Protein AF-A0AAV7K9L4-F1 (afdb_monomer_lite)

Foldseek 3Di:
DPPDDDDPDDDDDFPDDALVRLLVVLVVVCVVVVPDQAQEDEAAPDPSNVVSNCVSHVNHHYDYDLVNVVVVLQVLCVVLPNNVVCVPPVVLVVLSVLVSVLVVDDPVCSVVSVVVSVVVHDPSSD

Structure (mmCIF, N/CA/C/O backbone):
data_AF-A0AAV7K9L4-F1
#
_entry.id   AF-A0AAV7K9L4-F1
#
loop_
_atom_site.group_PDB
_atom_site.id
_atom_site.type_symbol
_atom_site.label_atom_id
_atom_site.label_alt_id
_atom_site.label_comp_id
_atom_site.label_asym_id
_atom_site.label_entity_id
_atom_site.label_seq_id
_atom_site.pdbx_PDB_ins_code
_atom_site.Cartn_x
_atom_site.Cartn_y
_atom_site.Cartn_z
_atom_site.occupancy
_atom_site.B_iso_or_equiv
_atom_site.auth_seq_id
_atom_site.auth_comp_id
_atom_site.auth_asym_id
_atom_site.auth_atom_id
_atom_site.pdbx_PDB_model_num
ATOM 1 N N . MET A 1 1 ? 0.538 26.540 9.229 1.00 38.78 1 MET A N 1
ATOM 2 C CA . MET A 1 1 ? 0.690 25.960 10.581 1.00 38.78 1 MET A CA 1
ATOM 3 C C . MET A 1 1 ? 0.765 24.441 10.435 1.00 38.78 1 MET A C 1
ATOM 5 O O . MET A 1 1 ? -0.223 23.853 10.024 1.00 38.78 1 MET A O 1
ATOM 9 N N . LYS A 1 2 ? 1.926 23.804 10.645 1.00 44.53 2 LYS A N 1
ATOM 10 C CA . LYS A 1 2 ? 2.033 22.334 10.732 1.00 44.53 2 LYS A CA 1
ATOM 11 C C . LYS A 1 2 ? 2.197 21.969 12.204 1.00 44.53 2 LYS A C 1
ATOM 13 O O . LYS A 1 2 ? 3.312 21.858 12.693 1.00 44.53 2 LYS A O 1
ATOM 18 N N . THR A 1 3 ? 1.088 21.859 12.918 1.00 53.47 3 THR A N 1
ATOM 19 C CA . THR A 1 3 ? 1.057 21.319 14.280 1.00 53.47 3 THR A CA 1
ATOM 20 C C . THR A 1 3 ? 0.756 19.831 14.184 1.00 53.47 3 THR A C 1
ATOM 22 O O . THR A 1 3 ? -0.398 19.427 14.087 1.00 53.47 3 THR A O 1
ATOM 25 N N . GLY A 1 4 ? 1.809 19.023 14.140 1.00 70.62 4 GLY A N 1
ATOM 26 C CA . GLY A 1 4 ? 1.720 17.571 14.198 1.00 70.62 4 GLY A CA 1
ATOM 27 C C . GLY A 1 4 ? 3.068 17.015 14.623 1.00 70.62 4 GLY A C 1
ATOM 28 O O . GLY A 1 4 ? 4.049 17.166 13.899 1.00 70.62 4 GLY A O 1
ATOM 29 N N . HIS A 1 5 ? 3.126 16.413 15.808 1.00 80.12 5 HIS A N 1
ATOM 30 C CA . HIS A 1 5 ? 4.300 15.675 16.258 1.00 80.12 5 HIS A CA 1
ATOM 31 C C . HIS A 1 5 ? 4.149 14.225 15.800 1.00 80.12 5 HIS A C 1
ATOM 33 O O . HIS A 1 5 ? 3.158 13.575 16.126 1.00 80.12 5 HIS A O 1
ATOM 39 N N . LEU A 1 6 ? 5.117 13.723 15.033 1.00 83.69 6 LEU A N 1
ATOM 40 C CA . LEU A 1 6 ? 5.210 12.300 14.725 1.00 83.69 6 LEU A CA 1
ATOM 41 C C . LEU A 1 6 ? 6.038 11.639 15.826 1.00 83.69 6 LEU A C 1
ATOM 43 O O . LEU A 1 6 ? 7.250 11.831 15.889 1.00 83.69 6 LEU A O 1
ATOM 47 N N . LEU A 1 7 ? 5.374 10.887 16.699 1.00 88.12 7 LEU A N 1
ATOM 48 C CA . LEU A 1 7 ? 6.012 10.179 17.804 1.00 88.12 7 LEU A CA 1
ATOM 49 C C . LEU A 1 7 ? 5.879 8.673 17.566 1.00 88.12 7 LEU A C 1
ATOM 51 O O . LEU A 1 7 ? 4.755 8.185 17.450 1.00 88.12 7 LEU A O 1
ATOM 55 N N . PRO A 1 8 ? 6.985 7.915 17.499 1.00 90.31 8 PRO A N 1
ATOM 56 C CA . PRO A 1 8 ? 6.918 6.461 17.552 1.00 90.31 8 PRO A CA 1
ATOM 57 C C . PRO A 1 8 ? 6.327 6.040 18.902 1.00 90.31 8 PRO A C 1
ATOM 59 O O . PRO A 1 8 ? 6.948 6.249 19.941 1.00 90.31 8 PRO A O 1
ATOM 62 N N . SER A 1 9 ? 5.106 5.503 18.898 1.00 88.19 9 SER A N 1
ATOM 63 C CA . SER A 1 9 ? 4.383 5.173 20.138 1.00 88.19 9 SER A CA 1
ATOM 64 C C . SER A 1 9 ? 4.420 3.690 20.496 1.00 88.19 9 SER A C 1
ATOM 66 O O . SER A 1 9 ? 4.279 3.345 21.664 1.00 88.19 9 SER A O 1
ATOM 68 N N . LEU A 1 10 ? 4.592 2.807 19.511 1.00 91.38 10 LEU A N 1
ATOM 69 C CA . LEU A 1 10 ? 4.537 1.363 19.708 1.00 91.38 10 LEU A CA 1
ATOM 70 C C . LEU A 1 10 ? 5.446 0.651 18.707 1.00 91.38 10 LEU A C 1
ATOM 72 O O . LEU A 1 10 ? 5.482 1.005 17.529 1.00 91.38 10 LEU A O 1
ATOM 76 N N . PHE A 1 11 ? 6.115 -0.399 19.175 1.00 93.00 11 PHE A N 1
ATOM 77 C CA . PHE A 1 11 ? 6.816 -1.363 18.338 1.00 93.00 11 PHE A CA 1
ATOM 78 C C . PHE A 1 11 ? 6.208 -2.742 18.568 1.00 93.00 11 PHE A C 1
ATOM 80 O O . PHE A 1 11 ? 6.031 -3.158 19.712 1.00 93.00 11 PHE A O 1
ATOM 87 N N . VAL A 1 12 ? 5.896 -3.452 17.484 1.00 93.81 12 VAL A N 1
ATOM 88 C CA . VAL A 1 12 ? 5.374 -4.820 17.543 1.00 93.81 12 VAL A CA 1
ATOM 89 C C . VAL A 1 12 ? 6.230 -5.714 16.663 1.00 93.81 12 VAL A C 1
ATOM 91 O O . VAL A 1 12 ? 6.483 -5.395 15.503 1.00 93.81 12 VAL A O 1
ATOM 94 N N . LEU A 1 13 ? 6.662 -6.845 17.217 1.00 95.38 13 LEU A N 1
ATOM 95 C CA . LEU A 1 13 ? 7.369 -7.887 16.482 1.00 95.38 13 LEU A CA 1
ATOM 96 C C . LEU A 1 13 ? 6.389 -9.013 16.152 1.00 95.38 13 LEU A C 1
ATOM 98 O O . LEU A 1 13 ? 5.804 -9.620 17.048 1.00 95.38 13 LEU A O 1
ATOM 102 N N . LEU A 1 14 ? 6.214 -9.288 14.861 1.00 94.31 14 LEU A N 1
ATOM 103 C CA . LEU A 1 14 ? 5.344 -10.352 14.365 1.00 94.31 14 LEU A CA 1
ATOM 104 C C . LEU A 1 14 ? 6.177 -11.499 13.796 1.00 94.31 14 LEU A C 1
ATOM 106 O O . LEU A 1 14 ? 7.121 -11.277 13.043 1.00 94.31 14 LEU A O 1
ATOM 110 N N . LEU A 1 15 ? 5.790 -12.734 14.123 1.00 90.31 15 LEU A N 1
ATOM 111 C CA . LEU A 1 15 ? 6.456 -13.950 13.635 1.00 90.31 15 LEU A CA 1
ATOM 112 C C . LEU A 1 15 ? 6.150 -14.254 12.162 1.00 90.31 15 LEU A C 1
ATOM 114 O O . LEU A 1 15 ? 6.894 -14.976 11.507 1.00 90.31 15 LEU A O 1
ATOM 118 N N . ASN A 1 16 ? 5.032 -13.747 11.644 1.00 92.00 16 ASN A N 1
ATOM 119 C CA . ASN A 1 16 ? 4.630 -13.899 10.253 1.00 92.00 16 ASN A CA 1
ATOM 120 C C . ASN A 1 16 ? 3.678 -12.767 9.846 1.00 92.00 16 ASN A C 1
ATOM 122 O O . ASN A 1 16 ? 3.162 -12.037 10.690 1.00 92.00 16 ASN A O 1
ATOM 126 N N . LYS A 1 17 ? 3.435 -12.650 8.539 1.00 90.81 17 LYS A N 1
ATOM 127 C CA . LYS A 1 17 ? 2.558 -11.638 7.934 1.00 90.81 17 LYS A CA 1
ATOM 128 C C . LYS A 1 17 ? 1.165 -12.183 7.599 1.00 90.81 17 LYS A C 1
ATOM 130 O O . LYS A 1 17 ? 0.616 -11.896 6.539 1.00 90.81 17 LYS A O 1
ATOM 135 N N . THR A 1 18 ? 0.615 -13.044 8.454 1.00 95.12 18 THR A N 1
ATOM 136 C CA . THR A 1 18 ? -0.742 -13.573 8.248 1.00 95.12 18 THR A CA 1
ATOM 137 C C . THR A 1 18 ? -1.783 -12.610 8.803 1.00 95.12 18 THR A C 1
ATOM 139 O O . THR A 1 18 ? -1.538 -11.927 9.795 1.00 95.12 18 THR A O 1
ATOM 142 N N . GLU A 1 19 ? -2.974 -12.593 8.210 1.00 95.81 19 GLU A N 1
ATOM 143 C CA . GLU A 1 19 ? -4.109 -11.812 8.718 1.00 95.81 19 GLU A CA 1
ATOM 144 C C . GLU A 1 19 ? -4.417 -12.125 10.190 1.00 95.81 19 GLU A C 1
ATOM 146 O O . GLU A 1 19 ? -4.603 -11.213 10.988 1.00 95.81 19 GLU A O 1
ATOM 151 N N . ALA A 1 20 ? -4.351 -13.401 10.587 1.00 96.62 20 ALA A N 1
ATOM 152 C CA . ALA A 1 20 ? -4.533 -13.813 11.977 1.00 96.62 20 ALA A CA 1
ATOM 153 C C . ALA A 1 20 ? -3.461 -13.240 12.925 1.00 96.62 20 ALA A C 1
ATOM 155 O O . ALA A 1 20 ? -3.758 -12.948 14.082 1.00 96.62 20 ALA A O 1
ATOM 156 N N . ALA A 1 21 ? -2.212 -13.085 12.468 1.00 96.81 21 ALA A N 1
ATOM 157 C CA . ALA A 1 21 ? -1.169 -12.438 13.263 1.00 96.81 21 ALA A CA 1
ATOM 158 C C . ALA A 1 21 ? -1.419 -10.931 13.416 1.00 96.81 21 ALA A C 1
ATOM 160 O O . ALA A 1 21 ? -1.276 -10.413 14.524 1.00 96.81 21 ALA A O 1
ATOM 161 N N . TYR A 1 22 ? -1.843 -10.252 12.345 1.00 97.31 22 TYR A N 1
ATOM 162 C CA . TYR A 1 22 ? -2.220 -8.839 12.408 1.00 97.31 22 TYR A CA 1
ATOM 163 C C . TYR A 1 22 ? -3.439 -8.601 13.299 1.00 97.31 22 TYR A C 1
ATOM 165 O O . TYR A 1 22 ? -3.408 -7.693 14.123 1.00 97.31 22 TYR A O 1
ATOM 173 N N . LEU A 1 23 ? -4.467 -9.447 13.204 1.00 97.62 23 LEU A N 1
ATOM 174 C CA . LEU A 1 23 ? -5.664 -9.349 14.039 1.00 97.62 23 LEU A CA 1
ATOM 175 C C . LEU A 1 23 ? -5.309 -9.410 15.525 1.00 97.62 23 LEU A C 1
ATOM 177 O O . LEU A 1 23 ? -5.641 -8.488 16.266 1.00 97.62 23 LEU A O 1
ATOM 181 N N . ARG A 1 24 ? -4.535 -10.424 15.936 1.00 96.94 24 ARG A N 1
ATOM 182 C CA . ARG A 1 24 ? -4.075 -10.537 17.328 1.00 96.94 24 ARG A CA 1
ATOM 183 C C . ARG A 1 24 ? -3.311 -9.297 17.780 1.00 96.94 24 ARG A C 1
ATOM 185 O O . ARG A 1 24 ? -3.515 -8.829 18.894 1.00 96.94 24 ARG A O 1
ATOM 192 N N . MET A 1 25 ? -2.436 -8.752 16.935 1.00 96.81 25 MET A N 1
ATOM 193 C CA . MET A 1 25 ? -1.726 -7.510 17.248 1.00 96.81 25 MET A CA 1
ATOM 194 C C . MET A 1 25 ? -2.691 -6.344 17.468 1.00 96.81 25 MET A C 1
ATOM 196 O O . MET A 1 25 ? -2.573 -5.647 18.473 1.00 96.81 25 MET A O 1
ATOM 200 N N . TRP A 1 26 ? -3.631 -6.123 16.550 1.00 96.31 26 TRP A N 1
ATOM 201 C CA . TRP A 1 26 ? -4.585 -5.021 16.649 1.00 96.31 26 TRP A CA 1
ATOM 202 C C . TRP A 1 26 ? -5.474 -5.133 17.887 1.00 96.31 26 TRP A C 1
ATOM 204 O O . TRP A 1 26 ? -5.695 -4.131 18.567 1.00 96.31 26 TRP A O 1
ATOM 214 N N . GLU A 1 27 ? -5.905 -6.342 18.242 1.00 96.50 27 GLU A N 1
ATOM 215 C CA . GLU A 1 27 ? -6.636 -6.607 19.484 1.00 96.50 27 GLU A CA 1
ATOM 216 C C . GLU A 1 27 ? -5.810 -6.231 20.721 1.00 96.50 27 GLU A C 1
ATOM 218 O O . GLU A 1 27 ? -6.313 -5.532 21.600 1.00 96.50 27 GLU A O 1
ATOM 223 N N . GLN A 1 28 ? -4.525 -6.607 20.776 1.00 96.50 28 GLN A N 1
ATOM 224 C CA . GLN A 1 28 ? -3.645 -6.206 21.883 1.00 96.50 28 GLN A CA 1
ATOM 225 C C . GLN A 1 28 ? -3.466 -4.684 21.955 1.00 96.50 28 GLN A C 1
ATOM 227 O O . GLN A 1 28 ? -3.514 -4.104 23.038 1.00 96.50 28 GLN A O 1
ATOM 232 N N . ILE A 1 29 ? -3.321 -4.010 20.813 1.00 95.62 29 ILE A N 1
ATOM 233 C CA . ILE A 1 29 ? -3.214 -2.545 20.759 1.00 95.62 29 ILE A CA 1
ATOM 234 C C . ILE A 1 29 ? -4.492 -1.886 21.278 1.00 95.62 29 ILE A C 1
ATOM 236 O O . ILE A 1 29 ? -4.426 -0.927 22.047 1.00 95.62 29 ILE A O 1
ATOM 240 N N . ARG A 1 30 ? -5.659 -2.416 20.908 1.00 95.31 30 ARG A N 1
ATOM 241 C CA . ARG A 1 30 ? -6.947 -1.926 21.403 1.00 95.31 30 ARG A CA 1
ATOM 242 C C . ARG A 1 30 ? -7.075 -2.085 22.918 1.00 95.31 30 ARG A C 1
ATOM 244 O O . ARG A 1 30 ? -7.621 -1.194 23.558 1.00 95.31 30 ARG A O 1
ATOM 251 N N . LEU A 1 31 ? -6.547 -3.165 23.497 1.00 95.75 31 LEU A N 1
ATOM 252 C CA . LEU A 1 31 ? -6.506 -3.349 24.953 1.00 95.75 31 LEU A CA 1
ATOM 253 C C . LEU A 1 31 ? -5.575 -2.344 25.645 1.00 95.75 31 LEU A C 1
ATOM 255 O O . LEU A 1 31 ? -5.916 -1.835 26.710 1.00 95.75 31 LEU A O 1
ATOM 259 N N . LEU A 1 32 ? -4.429 -2.025 25.038 1.00 94.94 32 LEU A N 1
ATOM 260 C CA . LEU A 1 32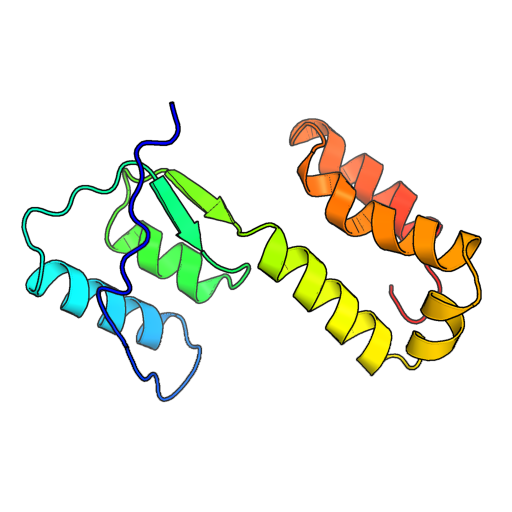 ? -3.491 -1.022 25.559 1.00 94.94 32 LEU A CA 1
ATOM 261 C C . LEU A 1 32 ? -4.029 0.410 25.442 1.00 94.94 32 LEU A C 1
ATOM 263 O O . LEU A 1 32 ? -3.630 1.290 26.204 1.00 94.94 32 LEU A O 1
ATOM 267 N N . CYS A 1 33 ? -4.916 0.665 24.482 1.00 91.44 33 CYS A N 1
ATOM 268 C CA . CYS A 1 33 ? -5.488 1.981 24.213 1.00 91.44 33 CYS A CA 1
ATOM 269 C C . CYS A 1 33 ? -7.019 1.892 24.064 1.00 91.44 33 CYS A C 1
ATOM 271 O O . CYS A 1 33 ? -7.546 2.142 22.978 1.00 91.44 33 CYS A O 1
ATOM 273 N N . PRO A 1 34 ? -7.763 1.579 25.142 1.00 91.56 34 PRO A N 1
ATOM 274 C CA . PRO A 1 34 ? -9.191 1.248 25.066 1.00 91.56 34 PRO A CA 1
ATOM 275 C C . PRO A 1 34 ? -10.079 2.415 24.617 1.00 91.56 34 PRO A C 1
ATOM 277 O O . PRO A 1 34 ? -11.188 2.202 24.134 1.00 91.56 34 PRO A O 1
ATOM 280 N N . LEU A 1 35 ? -9.589 3.649 24.755 1.00 93.31 35 LEU A N 1
ATOM 281 C CA . LEU A 1 35 ? -10.285 4.869 24.342 1.00 93.31 35 LEU A CA 1
ATOM 282 C C . LEU A 1 35 ? -9.917 5.321 22.918 1.00 93.31 35 LEU A C 1
ATOM 284 O O . LEU A 1 35 ? -10.434 6.332 22.446 1.00 93.31 35 LEU A O 1
ATOM 288 N N . ALA A 1 36 ? -9.016 4.614 22.228 1.00 90.12 36 ALA A N 1
ATOM 289 C CA . ALA A 1 36 ? -8.581 4.999 20.893 1.00 90.12 36 ALA A CA 1
ATOM 290 C C . ALA A 1 36 ? -9.707 4.817 19.865 1.00 90.12 36 ALA A C 1
ATOM 292 O O . ALA A 1 36 ? -10.161 3.703 19.594 1.00 90.12 36 ALA A O 1
ATOM 293 N N . GLN A 1 37 ? -10.101 5.928 19.244 1.00 91.62 37 GLN A N 1
ATOM 294 C CA . GLN A 1 37 ? -11.052 5.979 18.134 1.00 91.62 37 GLN A CA 1
ATOM 295 C C . GLN A 1 37 ? -10.408 6.714 16.951 1.00 91.62 37 GLN A C 1
ATOM 297 O O . GLN A 1 37 ? -10.699 7.889 16.712 1.00 91.62 37 GLN A O 1
ATOM 302 N N . PRO A 1 38 ? -9.461 6.073 16.241 1.00 92.44 38 PRO A N 1
ATOM 303 C CA . PRO A 1 38 ? -8.782 6.720 15.131 1.00 92.44 38 PRO A CA 1
ATOM 304 C C . PRO A 1 38 ? -9.786 7.062 14.027 1.00 92.44 38 PRO A C 1
ATOM 306 O O . PRO A 1 38 ? -10.570 6.223 13.594 1.00 92.44 38 PRO A O 1
ATOM 309 N N . GLN A 1 39 ? -9.752 8.299 13.537 1.00 95.25 39 GLN A N 1
ATOM 310 C CA . GLN A 1 39 ? -10.586 8.715 12.403 1.00 95.25 39 GLN A CA 1
ATOM 311 C C . GLN A 1 39 ? -10.021 8.210 11.074 1.00 95.25 39 GLN A C 1
ATOM 313 O O . GLN A 1 39 ? -10.764 7.890 10.147 1.00 95.25 39 GLN A O 1
ATOM 318 N N . GLN A 1 40 ? -8.691 8.143 10.982 1.00 95.12 40 GLN A N 1
ATOM 319 C CA . GLN A 1 40 ? -7.967 7.672 9.811 1.00 95.12 40 GLN A CA 1
ATOM 320 C C . GLN A 1 40 ? -6.818 6.768 10.243 1.00 95.12 40 GLN A C 1
ATOM 322 O O . GLN A 1 40 ? -6.151 7.044 11.240 1.00 95.12 40 GLN A O 1
ATOM 327 N N . MET A 1 41 ? -6.565 5.727 9.458 1.00 94.88 41 MET A N 1
ATOM 328 C CA . MET A 1 41 ? -5.401 4.863 9.612 1.00 94.88 41 MET A CA 1
ATOM 329 C C . MET A 1 41 ? -4.665 4.763 8.280 1.00 94.88 41 MET A C 1
ATOM 331 O O . MET A 1 41 ? -5.284 4.537 7.243 1.00 94.88 41 MET A O 1
ATOM 335 N N . LEU A 1 42 ? -3.344 4.937 8.308 1.00 95.12 42 LEU A N 1
ATOM 336 C CA . LEU A 1 42 ? -2.485 4.786 7.138 1.00 95.12 42 LEU A CA 1
ATOM 337 C C . LEU A 1 42 ? -1.716 3.467 7.244 1.00 95.12 42 LEU A C 1
ATOM 339 O O . LEU A 1 42 ? -0.817 3.348 8.072 1.00 95.12 42 LEU A O 1
ATOM 343 N N . LEU A 1 43 ? -2.044 2.495 6.395 1.00 94.12 43 LEU A N 1
ATOM 344 C CA . LEU A 1 43 ? -1.410 1.173 6.380 1.00 94.12 43 LEU A CA 1
ATOM 345 C C . LEU A 1 43 ? -0.575 0.962 5.117 1.00 94.12 43 LEU A C 1
ATOM 347 O O . LEU A 1 43 ? -0.683 1.688 4.129 1.00 94.12 43 LEU A O 1
ATOM 351 N N . HIS A 1 44 ? 0.286 -0.047 5.137 1.00 90.06 44 HIS A N 1
ATOM 352 C CA . HIS A 1 44 ? 0.917 -0.560 3.924 1.00 90.06 44 HIS A CA 1
ATOM 353 C C . HIS A 1 44 ? -0.096 -1.362 3.084 1.00 90.06 44 HIS A C 1
ATOM 355 O O . HIS A 1 44 ? -1.119 -1.813 3.593 1.00 90.06 44 HIS A O 1
ATOM 361 N N . PHE A 1 45 ? 0.200 -1.562 1.795 1.00 88.38 45 PHE A N 1
ATOM 362 C CA . PHE A 1 45 ? -0.632 -2.323 0.847 1.00 88.38 45 PHE A CA 1
ATOM 363 C C . PHE A 1 45 ? -0.562 -3.846 1.095 1.00 88.38 45 PHE A C 1
ATOM 365 O O . PHE A 1 45 ? -0.240 -4.617 0.196 1.00 88.38 45 PHE A O 1
ATOM 372 N N . GLU A 1 46 ? -0.822 -4.300 2.323 1.00 91.19 46 GLU A N 1
ATOM 373 C CA . GLU A 1 46 ? -0.965 -5.727 2.632 1.00 91.19 46 GLU A CA 1
ATOM 374 C C . GLU A 1 46 ? -2.403 -6.014 3.064 1.00 91.19 46 GLU A C 1
ATOM 376 O O . GLU A 1 46 ? -2.873 -5.504 4.081 1.00 91.19 46 GLU A O 1
ATOM 381 N N . LYS A 1 47 ? -3.094 -6.862 2.291 1.00 93.00 47 LYS A N 1
ATOM 382 C CA . LYS A 1 47 ? -4.519 -7.165 2.478 1.00 93.00 47 LYS A CA 1
ATOM 383 C C . LYS A 1 47 ? -4.838 -7.606 3.906 1.00 93.00 47 LYS A C 1
ATOM 385 O O . LYS A 1 47 ? -5.736 -7.043 4.510 1.00 93.00 47 LYS A O 1
ATOM 390 N N . GLY A 1 48 ? -4.060 -8.539 4.458 1.00 94.44 48 GLY A N 1
ATOM 391 C CA . GLY A 1 48 ? -4.285 -9.054 5.811 1.00 94.44 48 GLY A CA 1
ATOM 392 C C . GLY A 1 48 ? -4.111 -8.005 6.912 1.00 94.44 48 GLY A C 1
ATOM 393 O O . GLY A 1 48 ? -4.768 -8.100 7.941 1.00 94.44 48 GLY A O 1
ATOM 394 N N . ALA A 1 49 ? -3.264 -6.989 6.714 1.00 94.88 49 ALA A N 1
ATOM 395 C CA . ALA A 1 49 ? -3.120 -5.893 7.672 1.00 94.88 49 ALA A CA 1
ATOM 396 C C . ALA A 1 49 ? -4.314 -4.928 7.607 1.00 94.88 49 ALA A C 1
ATOM 398 O O . ALA A 1 49 ? -4.765 -4.454 8.647 1.00 94.88 49 ALA A O 1
ATOM 399 N N . ILE A 1 50 ? -4.831 -4.677 6.399 1.00 96.12 50 ILE A N 1
ATOM 400 C CA . ILE A 1 50 ? -6.010 -3.835 6.152 1.00 96.12 50 ILE A CA 1
ATOM 401 C C . ILE A 1 50 ? -7.265 -4.489 6.732 1.00 96.12 50 ILE A C 1
ATOM 403 O O . ILE A 1 50 ? -7.907 -3.899 7.595 1.00 96.12 50 ILE A O 1
ATOM 407 N N . THR A 1 51 ? -7.573 -5.722 6.325 1.00 96.69 51 THR A N 1
ATOM 408 C CA . THR A 1 51 ? -8.817 -6.402 6.718 1.00 96.69 51 THR A CA 1
ATOM 409 C C . THR A 1 51 ? -8.880 -6.661 8.221 1.00 96.69 51 THR A C 1
ATOM 411 O O . THR A 1 51 ? -9.916 -6.449 8.847 1.00 96.69 51 THR A O 1
ATOM 414 N N . SER A 1 52 ? -7.760 -7.047 8.838 1.00 97.12 52 SER A N 1
ATOM 415 C CA . SER A 1 52 ? -7.698 -7.226 10.293 1.00 97.12 52 SER A CA 1
ATOM 416 C C . SER A 1 52 ? -7.822 -5.909 11.063 1.00 97.12 52 SER A C 1
ATOM 418 O O . SER A 1 52 ? -8.420 -5.892 12.136 1.00 97.12 52 SER A O 1
ATOM 420 N N . PHE A 1 53 ? -7.295 -4.799 10.538 1.00 96.88 53 PHE A N 1
ATOM 421 C CA . PHE A 1 53 ? -7.481 -3.490 11.158 1.00 96.88 53 PHE A CA 1
ATOM 422 C C . PHE A 1 53 ? -8.947 -3.050 11.086 1.00 96.88 53 PHE A C 1
ATOM 424 O O . PHE A 1 53 ? -9.507 -2.637 12.100 1.00 96.88 53 PHE A O 1
ATOM 431 N N . GLU A 1 54 ? -9.581 -3.184 9.917 1.00 96.56 54 GLU A N 1
ATOM 432 C CA . GLU A 1 54 ? -11.005 -2.874 9.713 1.00 96.56 54 GLU A CA 1
ATOM 433 C C . GLU A 1 54 ? -11.904 -3.727 10.615 1.00 96.56 54 GLU A C 1
ATOM 435 O O . GLU A 1 54 ? -12.913 -3.241 11.119 1.00 96.56 54 GLU A O 1
ATOM 440 N N . HIS A 1 55 ? -11.512 -4.972 10.898 1.00 96.69 55 HIS A N 1
ATOM 441 C CA . HIS A 1 55 ? -12.210 -5.814 11.867 1.00 96.69 55 HIS A CA 1
ATOM 442 C C . HIS A 1 55 ? -12.187 -5.221 13.287 1.00 96.69 55 HIS A C 1
ATOM 444 O O . HIS A 1 55 ? -13.197 -5.245 13.991 1.00 96.69 55 HIS A O 1
ATOM 450 N N . VAL A 1 56 ? -11.050 -4.664 13.718 1.00 97.00 56 VAL A N 1
ATOM 451 C CA . VAL A 1 56 ? -10.899 -4.095 15.068 1.00 97.00 56 VAL A CA 1
ATOM 452 C C . VAL A 1 56 ? -11.474 -2.677 15.167 1.00 97.00 56 VAL A C 1
ATOM 454 O O . VAL A 1 56 ? -12.032 -2.328 16.212 1.00 97.00 56 VAL A O 1
ATOM 457 N N . TRP A 1 57 ? -11.397 -1.877 14.100 1.00 96.94 57 TRP A N 1
ATOM 458 C CA . TRP A 1 57 ? -11.940 -0.516 14.018 1.00 96.94 57 TRP A CA 1
ATOM 459 C C . TRP A 1 57 ? -12.753 -0.298 12.722 1.00 96.94 57 TRP A C 1
ATOM 461 O O . TRP A 1 57 ? -12.279 0.367 11.799 1.00 96.94 57 TRP A O 1
ATOM 471 N N . PRO A 1 58 ? -14.013 -0.773 12.654 1.00 95.56 58 PRO A N 1
ATOM 472 C CA . PRO A 1 58 ? -14.815 -0.761 11.419 1.00 95.56 58 PRO A CA 1
ATOM 47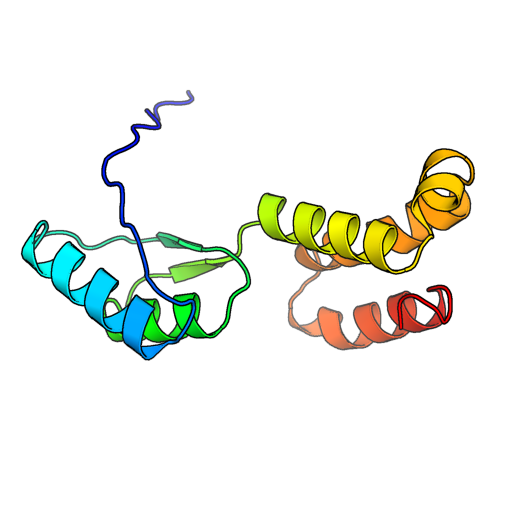3 C C . PRO A 1 58 ? -15.246 0.633 10.945 1.00 95.56 58 PRO A C 1
ATOM 475 O O . PRO A 1 58 ? -15.645 0.804 9.798 1.00 95.56 58 PRO A O 1
ATOM 478 N N . ASN A 1 59 ? -15.170 1.640 11.818 1.00 95.62 59 ASN A N 1
ATOM 479 C CA . ASN A 1 59 ? -15.587 3.013 11.516 1.00 95.62 59 ASN A CA 1
ATOM 480 C C . ASN A 1 59 ? -14.409 3.936 11.155 1.00 95.62 59 ASN A C 1
ATOM 482 O O . ASN A 1 59 ? -14.600 5.136 10.962 1.00 95.62 59 ASN A O 1
ATOM 486 N N . THR A 1 60 ? -13.184 3.409 11.111 1.00 96.81 60 THR A N 1
ATOM 487 C CA . THR A 1 60 ? -11.989 4.182 10.766 1.00 96.81 60 THR A CA 1
ATOM 488 C C . THR A 1 60 ? -11.782 4.187 9.258 1.00 96.81 60 THR A C 1
ATOM 490 O O . THR A 1 60 ? -11.819 3.145 8.613 1.00 96.81 60 THR A O 1
ATOM 493 N N . VAL A 1 61 ? -11.481 5.352 8.682 1.00 96.19 61 VAL A N 1
ATOM 494 C CA . VAL A 1 61 ? -11.127 5.432 7.261 1.00 96.19 61 VAL A CA 1
ATOM 495 C C . VAL A 1 61 ? -9.715 4.890 7.059 1.00 96.19 61 VAL A C 1
ATOM 497 O O . VAL A 1 61 ? -8.731 5.522 7.459 1.00 96.19 61 VAL A O 1
ATOM 500 N N . VAL A 1 62 ? -9.600 3.740 6.401 1.00 95.50 62 VAL A N 1
ATOM 501 C CA . VAL A 1 62 ? -8.303 3.176 6.026 1.00 95.50 62 VAL A CA 1
ATOM 502 C C . VAL A 1 62 ? -7.805 3.816 4.735 1.00 95.50 62 VAL A C 1
ATOM 504 O O . VAL A 1 62 ? -8.510 3.909 3.732 1.00 95.50 62 VAL A O 1
ATOM 507 N N . LYS A 1 63 ? -6.553 4.264 4.760 1.00 94.31 63 LYS A N 1
ATOM 508 C CA . LYS A 1 63 ? -5.802 4.725 3.595 1.00 94.31 63 LYS A CA 1
ATOM 509 C C . LYS A 1 63 ? -4.551 3.880 3.451 1.00 94.31 63 LYS A C 1
ATOM 511 O O . LYS A 1 63 ? -3.954 3.453 4.438 1.00 94.31 63 LYS A O 1
ATOM 516 N N . CYS A 1 64 ? -4.112 3.694 2.216 1.00 92.62 64 CYS A N 1
ATOM 517 C CA . CYS A 1 64 ? -2.859 3.008 1.946 1.00 92.62 64 CYS A CA 1
ATOM 518 C C . CYS A 1 64 ? -1.722 4.012 1.718 1.00 92.62 64 CYS A C 1
ATOM 520 O O . CYS A 1 64 ? -1.898 5.083 1.136 1.00 92.62 64 CYS A O 1
ATOM 522 N N . CYS A 1 65 ? -0.536 3.676 2.211 1.00 93.50 65 CYS A N 1
ATOM 523 C CA . CYS A 1 65 ? 0.624 4.550 2.212 1.00 93.50 65 CYS A CA 1
ATOM 524 C C . CYS A 1 65 ? 1.273 4.631 0.825 1.00 93.50 65 CYS A C 1
ATOM 526 O O . CYS A 1 65 ? 1.870 3.662 0.355 1.00 93.50 65 CYS A O 1
ATOM 528 N N . PHE A 1 66 ? 1.235 5.817 0.211 1.00 94.38 66 PHE A N 1
ATOM 529 C CA . PHE A 1 66 ? 1.860 6.077 -1.089 1.00 94.38 66 PHE A CA 1
ATOM 530 C C . PHE A 1 66 ? 3.368 5.777 -1.105 1.00 94.38 66 PHE A C 1
ATOM 532 O O . PHE A 1 66 ? 3.876 5.211 -2.066 1.00 94.38 66 PHE A O 1
ATOM 539 N N . PHE A 1 67 ? 4.083 6.078 -0.017 1.00 93.50 67 PHE A N 1
ATOM 540 C CA . PHE A 1 67 ? 5.508 5.752 0.104 1.00 93.50 67 PHE A CA 1
ATOM 541 C C . PHE A 1 67 ? 5.771 4.238 0.017 1.00 93.50 67 PHE A C 1
ATOM 543 O O . PHE A 1 67 ? 6.694 3.802 -0.665 1.00 93.50 67 PHE A O 1
ATOM 550 N N . HIS A 1 68 ? 4.936 3.415 0.657 1.00 92.12 68 HIS A N 1
ATOM 551 C CA . HIS A 1 68 ? 5.073 1.960 0.560 1.00 92.12 68 HIS A CA 1
ATOM 552 C C . HIS A 1 68 ? 4.681 1.434 -0.827 1.00 92.12 68 HIS A C 1
ATOM 554 O O . HIS A 1 68 ? 5.277 0.461 -1.286 1.00 92.12 68 HIS A O 1
ATOM 560 N N . LEU A 1 69 ? 3.733 2.082 -1.516 1.00 93.62 69 LEU A N 1
ATOM 561 C CA . LEU A 1 69 ? 3.409 1.764 -2.910 1.00 93.62 69 LEU A CA 1
ATOM 562 C C . LEU A 1 69 ? 4.619 1.977 -3.821 1.00 93.62 69 LEU A C 1
ATOM 564 O O . LEU A 1 69 ? 5.031 1.053 -4.519 1.00 93.62 69 LEU A O 1
ATOM 568 N N . THR A 1 70 ? 5.225 3.165 -3.785 1.00 95.44 70 THR A N 1
ATOM 569 C CA . THR A 1 70 ? 6.389 3.478 -4.626 1.00 95.44 70 THR A CA 1
ATOM 570 C C . THR A 1 70 ? 7.584 2.590 -4.285 1.00 95.44 70 THR A C 1
ATOM 572 O O . THR A 1 70 ? 8.269 2.111 -5.188 1.00 95.44 70 THR A O 1
ATOM 575 N N . GLN A 1 71 ? 7.795 2.284 -3.002 1.00 95.00 71 GLN A N 1
ATOM 576 C CA . GLN A 1 71 ? 8.842 1.361 -2.570 1.00 95.00 71 GLN A CA 1
ATOM 577 C C . GLN A 1 71 ? 8.604 -0.077 -3.066 1.00 95.00 71 GLN A C 1
ATOM 579 O O . GLN A 1 71 ? 9.551 -0.733 -3.496 1.00 95.00 71 GLN A O 1
ATOM 584 N N . ASN A 1 72 ? 7.363 -0.579 -3.020 1.00 94.06 72 ASN A N 1
ATOM 585 C CA . ASN A 1 72 ? 7.010 -1.898 -3.557 1.00 94.06 72 ASN A CA 1
ATOM 586 C C . ASN A 1 72 ? 7.299 -1.978 -5.062 1.00 94.06 72 ASN A C 1
ATOM 588 O O . ASN A 1 72 ? 7.910 -2.945 -5.513 1.00 94.06 72 ASN A O 1
ATOM 592 N N . ILE A 1 73 ? 6.914 -0.947 -5.817 1.00 95.06 73 ILE A N 1
ATOM 593 C CA . ILE A 1 73 ? 7.155 -0.866 -7.263 1.00 95.06 73 ILE A CA 1
ATOM 594 C C . ILE A 1 73 ? 8.656 -0.862 -7.552 1.00 95.06 73 ILE A C 1
ATOM 596 O O . ILE A 1 73 ? 9.122 -1.633 -8.385 1.00 95.06 73 ILE A O 1
ATOM 600 N N . TRP A 1 74 ? 9.433 -0.067 -6.813 1.00 96.44 74 TRP A N 1
ATOM 601 C CA . TRP A 1 74 ? 10.888 -0.055 -6.951 1.00 96.44 74 TRP A CA 1
ATOM 602 C C . TRP A 1 74 ? 11.518 -1.426 -6.676 1.00 96.44 74 TRP A C 1
ATOM 604 O O . TRP A 1 74 ? 12.311 -1.912 -7.482 1.00 96.44 74 TRP A O 1
ATOM 614 N N . ARG A 1 75 ? 11.115 -2.097 -5.590 1.00 96.19 75 ARG A N 1
ATOM 615 C CA . ARG A 1 75 ? 11.576 -3.460 -5.288 1.00 96.19 75 ARG A CA 1
ATOM 616 C C . ARG A 1 75 ? 11.238 -4.439 -6.410 1.00 96.19 75 ARG A C 1
ATOM 618 O O . ARG A 1 75 ? 12.061 -5.291 -6.737 1.00 96.19 75 ARG A O 1
ATOM 625 N N . HIS A 1 76 ? 10.063 -4.306 -7.023 1.00 95.69 76 HIS A N 1
ATOM 626 C CA . HIS A 1 76 ? 9.677 -5.158 -8.140 1.00 95.69 76 HIS A CA 1
ATOM 627 C C . HIS A 1 76 ? 10.543 -4.905 -9.382 1.00 95.69 76 HIS A C 1
ATOM 629 O O . HIS A 1 76 ? 11.107 -5.855 -9.922 1.00 95.69 76 HIS A O 1
ATOM 635 N N . VAL A 1 77 ? 10.766 -3.638 -9.755 1.00 97.06 77 VAL A N 1
ATOM 636 C CA . VAL A 1 77 ? 11.690 -3.232 -10.836 1.00 97.06 77 VAL A CA 1
ATOM 637 C C . VAL A 1 77 ? 13.080 -3.840 -10.644 1.00 97.06 77 VAL A C 1
ATOM 639 O O . VAL A 1 77 ? 13.666 -4.368 -11.591 1.00 97.06 77 VAL A O 1
ATOM 642 N N . GLN A 1 78 ? 13.599 -3.815 -9.416 1.00 97.38 78 GLN A N 1
ATOM 643 C CA . GLN A 1 78 ? 14.871 -4.452 -9.082 1.00 97.38 78 GLN A CA 1
ATOM 644 C C . GLN A 1 78 ? 14.805 -5.976 -9.236 1.00 97.38 78 GLN A C 1
ATOM 646 O O . GLN A 1 78 ? 15.684 -6.557 -9.869 1.00 97.38 78 GLN A O 1
ATOM 651 N N . SER A 1 79 ? 13.752 -6.622 -8.719 1.00 97.50 79 SER A N 1
ATOM 652 C CA . SER A 1 79 ? 13.610 -8.086 -8.770 1.00 97.50 79 SER A CA 1
ATOM 653 C C . SER A 1 79 ? 13.551 -8.654 -10.187 1.00 97.50 79 SER A C 1
ATOM 655 O O . SER A 1 79 ? 13.976 -9.783 -10.407 1.00 97.50 79 SER A O 1
ATOM 657 N N . VAL A 1 80 ? 13.080 -7.865 -11.157 1.00 96.75 80 VAL A N 1
ATOM 658 C CA . VAL A 1 80 ? 12.977 -8.279 -12.565 1.00 96.75 80 VAL A CA 1
ATOM 659 C C . VAL A 1 80 ? 14.176 -7.823 -13.411 1.00 96.75 80 VAL A C 1
ATOM 661 O O . VAL A 1 80 ? 14.160 -7.909 -14.642 1.00 96.75 80 VAL A O 1
ATOM 664 N N . GLY A 1 81 ? 15.231 -7.322 -12.756 1.00 96.44 81 GLY A N 1
ATOM 665 C CA . GLY A 1 81 ? 16.490 -6.931 -13.390 1.00 96.44 81 GLY A CA 1
ATOM 666 C C . GLY A 1 81 ? 16.421 -5.636 -14.203 1.00 96.44 81 GLY A C 1
ATOM 667 O O . GLY A 1 81 ? 17.283 -5.403 -15.046 1.00 96.44 81 GLY A O 1
ATOM 668 N N . LEU A 1 82 ? 15.416 -4.785 -13.973 1.00 96.62 82 LEU A N 1
ATOM 669 C CA . LEU A 1 82 ? 15.234 -3.525 -14.705 1.00 96.62 82 LEU A CA 1
ATOM 670 C C . LEU A 1 82 ? 15.866 -2.314 -14.009 1.00 96.62 82 LEU A C 1
ATOM 672 O O . LEU A 1 82 ? 15.729 -1.200 -14.501 1.00 96.62 82 LEU A O 1
ATOM 676 N N . GLN A 1 83 ? 16.588 -2.508 -12.902 1.00 97.12 83 GLN A N 1
ATOM 677 C CA . GLN A 1 83 ? 17.208 -1.420 -12.138 1.00 97.12 83 GLN A CA 1
ATOM 678 C C . GLN A 1 83 ? 18.074 -0.499 -13.010 1.00 97.12 83 GLN A C 1
ATOM 680 O O . GLN A 1 83 ? 17.880 0.712 -12.988 1.00 97.12 83 GLN A O 1
ATOM 685 N N . SER A 1 84 ? 19.007 -1.063 -13.786 1.00 97.50 84 SER A N 1
ATOM 686 C CA . SER A 1 84 ? 19.900 -0.258 -14.631 1.00 97.50 84 SER A CA 1
ATOM 687 C C . SER A 1 84 ? 19.125 0.495 -15.713 1.00 97.50 84 SER A C 1
ATOM 689 O O . SER A 1 84 ? 19.337 1.690 -15.894 1.00 97.50 84 SER A O 1
ATOM 691 N N . ALA A 1 85 ? 18.181 -0.176 -16.380 1.00 96.56 85 ALA A N 1
ATOM 692 C CA . ALA A 1 85 ? 17.353 0.446 -17.407 1.00 96.56 85 ALA A CA 1
ATOM 693 C C . ALA A 1 85 ? 16.513 1.589 -16.816 1.00 96.56 85 ALA A C 1
ATOM 695 O O . ALA A 1 85 ? 16.549 2.693 -17.329 1.00 96.56 85 ALA A O 1
ATOM 696 N N . TYR A 1 86 ? 15.861 1.381 -15.670 1.00 96.62 86 TYR A N 1
ATOM 697 C CA . TYR A 1 86 ? 15.107 2.433 -14.983 1.00 96.62 86 TYR A CA 1
ATOM 698 C C . TYR A 1 86 ? 15.964 3.661 -14.619 1.00 96.62 86 TYR A C 1
ATOM 700 O O . TYR A 1 86 ? 15.451 4.774 -14.568 1.00 96.62 86 TYR A O 1
ATOM 708 N N . THR A 1 87 ? 17.256 3.482 -14.328 1.00 96.69 87 THR A N 1
ATOM 709 C CA . THR A 1 87 ? 18.157 4.594 -13.979 1.00 96.69 87 THR A CA 1
ATOM 710 C C . THR A 1 87 ? 18.640 5.384 -15.197 1.00 96.69 87 THR A C 1
ATOM 712 O O . THR A 1 87 ? 18.868 6.584 -15.067 1.00 96.69 87 THR A O 1
ATOM 715 N N . HIS A 1 88 ? 18.803 4.738 -16.353 1.00 97.69 88 HIS A N 1
ATOM 716 C CA . HIS A 1 88 ? 19.451 5.340 -17.526 1.00 97.69 88 HIS A CA 1
ATOM 717 C C . HIS A 1 88 ? 18.503 5.592 -18.708 1.00 97.69 88 HIS A C 1
ATOM 719 O O . HIS A 1 88 ? 18.874 6.302 -19.637 1.00 97.69 88 HIS A O 1
ATOM 725 N N . ASP A 1 89 ? 17.295 5.033 -18.676 1.00 97.31 89 ASP A N 1
ATOM 726 C CA . ASP A 1 89 ? 16.239 5.231 -19.666 1.00 97.31 89 ASP A CA 1
ATOM 727 C C . ASP 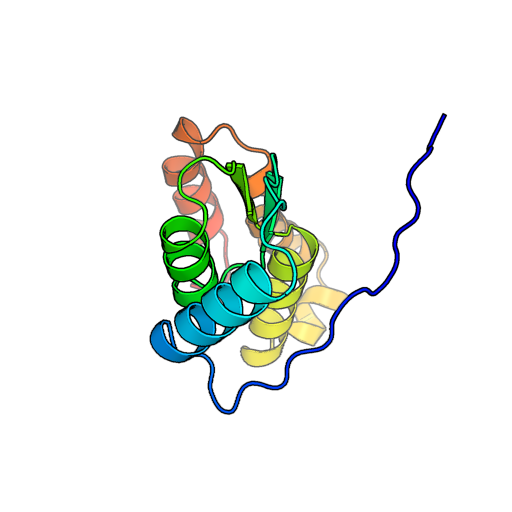A 1 89 ? 15.087 6.012 -19.019 1.00 97.31 89 ASP A C 1
ATOM 729 O O . ASP A 1 89 ? 14.285 5.480 -18.242 1.00 97.31 89 ASP A O 1
ATOM 733 N N . GLU A 1 90 ? 15.031 7.309 -19.323 1.00 96.75 90 GLU A N 1
ATOM 734 C CA . GLU A 1 90 ? 14.016 8.218 -18.793 1.00 96.75 90 GLU A CA 1
ATOM 735 C C . GLU A 1 90 ? 12.606 7.852 -19.269 1.00 96.75 90 GLU A C 1
ATOM 737 O O . GLU A 1 90 ? 11.646 7.968 -18.503 1.00 96.75 90 GLU A O 1
ATOM 742 N N . GLU A 1 91 ? 12.467 7.357 -20.499 1.00 96.06 91 GLU A N 1
ATOM 743 C CA . GLU A 1 91 ? 11.173 6.985 -21.056 1.00 96.06 91 GLU A CA 1
ATOM 744 C C . GLU A 1 91 ? 10.609 5.764 -20.323 1.00 96.06 91 GLU A C 1
ATOM 746 O O . GLU A 1 91 ? 9.460 5.774 -19.868 1.00 96.06 91 GLU A O 1
ATOM 751 N N . LEU A 1 92 ? 11.437 4.739 -20.114 1.00 95.00 92 LEU A N 1
ATOM 752 C CA . LEU A 1 92 ? 11.080 3.581 -19.300 1.00 95.00 92 LEU A CA 1
ATOM 753 C C . LEU A 1 92 ? 10.745 3.987 -17.860 1.00 95.00 92 LEU A C 1
ATOM 755 O O . LEU A 1 92 ? 9.742 3.529 -17.300 1.00 95.00 92 LEU A O 1
ATOM 759 N N . ALA A 1 93 ? 11.564 4.850 -17.254 1.00 96.19 93 ALA A N 1
ATOM 760 C CA . ALA A 1 93 ? 11.325 5.338 -15.902 1.00 96.19 93 ALA A CA 1
ATOM 761 C C . ALA A 1 93 ? 9.970 6.049 -15.799 1.00 96.19 93 ALA A C 1
ATOM 763 O O . ALA A 1 93 ? 9.209 5.799 -14.861 1.00 96.19 93 ALA A O 1
ATOM 764 N N . MET A 1 94 ? 9.636 6.890 -16.779 1.00 96.00 94 MET A N 1
ATOM 765 C CA . MET A 1 94 ? 8.351 7.580 -16.856 1.00 96.00 94 MET A CA 1
ATOM 766 C C . MET A 1 94 ? 7.182 6.610 -17.012 1.00 96.00 94 MET A C 1
ATOM 768 O O . MET A 1 94 ? 6.197 6.739 -16.282 1.00 96.00 94 MET A O 1
ATOM 772 N N . ARG A 1 95 ? 7.292 5.596 -17.882 1.00 95.38 95 ARG A N 1
ATOM 773 C CA . ARG A 1 95 ? 6.261 4.553 -18.030 1.00 95.38 95 ARG A CA 1
ATOM 774 C C . ARG A 1 95 ? 5.997 3.831 -16.708 1.00 95.38 95 ARG A C 1
ATOM 776 O O . ARG A 1 95 ? 4.848 3.707 -16.297 1.00 95.38 95 ARG A O 1
ATOM 783 N N . ILE A 1 96 ? 7.046 3.443 -15.984 1.00 96.06 96 ILE A N 1
ATOM 784 C CA . ILE A 1 96 ? 6.924 2.776 -14.678 1.00 96.06 96 ILE A CA 1
ATOM 785 C C . ILE A 1 96 ? 6.326 3.713 -13.615 1.00 96.06 96 ILE A C 1
ATOM 787 O O . ILE A 1 96 ? 5.491 3.294 -12.813 1.00 96.06 96 ILE A O 1
ATOM 791 N N . ARG A 1 97 ? 6.696 5.001 -13.617 1.00 95.94 97 ARG A N 1
ATOM 792 C CA . ARG A 1 97 ? 6.158 6.013 -12.686 1.00 95.94 97 ARG A CA 1
ATOM 793 C C . ARG A 1 97 ? 4.676 6.332 -12.909 1.00 95.94 97 ARG A C 1
ATOM 795 O O . ARG A 1 97 ? 4.057 6.898 -12.007 1.00 95.94 97 ARG A O 1
ATOM 802 N N . ARG A 1 98 ? 4.074 5.921 -14.031 1.00 96.00 98 ARG A N 1
ATOM 803 C CA . ARG A 1 98 ? 2.615 5.996 -14.225 1.00 96.00 98 ARG A CA 1
ATOM 804 C C . ARG A 1 98 ? 1.852 5.031 -13.316 1.00 96.00 98 ARG A C 1
ATOM 806 O O . ARG A 1 98 ? 0.744 5.365 -12.917 1.00 96.00 98 ARG A O 1
ATOM 813 N N . ILE A 1 99 ? 2.448 3.904 -12.909 1.00 95.12 99 ILE A N 1
ATOM 814 C CA . ILE A 1 99 ? 1.810 2.945 -11.989 1.00 95.12 99 ILE A CA 1
ATOM 815 C C . ILE A 1 99 ? 1.443 3.607 -10.648 1.00 95.12 99 ILE A C 1
ATOM 817 O O . ILE A 1 99 ? 0.262 3.617 -10.304 1.00 95.12 99 ILE A O 1
ATOM 821 N N . PRO A 1 100 ? 2.379 4.201 -9.871 1.00 95.62 100 PRO A N 1
ATOM 822 C CA . PRO A 1 100 ? 1.996 4.862 -8.627 1.00 95.62 100 PRO A CA 1
ATOM 823 C C . PRO A 1 100 ? 1.139 6.111 -8.870 1.00 95.62 100 PRO A C 1
ATOM 825 O O . PRO A 1 100 ? 0.360 6.476 -7.994 1.00 95.62 100 PRO A O 1
ATOM 828 N N . ALA A 1 101 ? 1.224 6.752 -10.042 1.00 96.31 101 ALA A N 1
ATOM 829 C CA . ALA A 1 101 ? 0.393 7.912 -10.367 1.00 96.31 101 ALA A CA 1
ATOM 830 C C . ALA A 1 101 ? -1.115 7.590 -10.395 1.00 96.31 101 ALA A C 1
ATOM 832 O O . ALA A 1 101 ? -1.925 8.479 -10.135 1.00 96.31 101 AL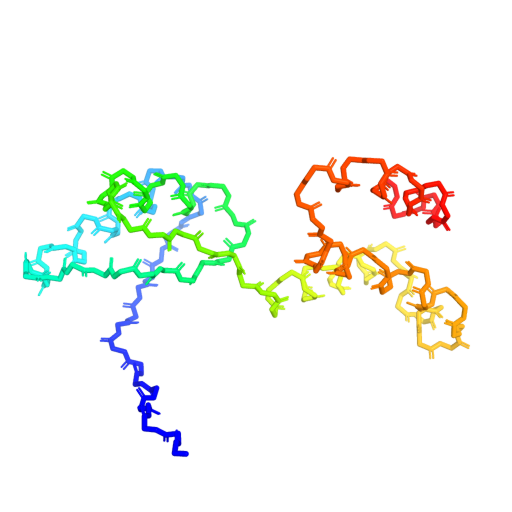A A O 1
ATOM 833 N N . LEU A 1 102 ? -1.495 6.321 -10.605 1.00 95.69 102 LEU A N 1
ATOM 834 C CA . LEU A 1 102 ? -2.887 5.863 -10.517 1.00 95.69 102 LEU A CA 1
ATOM 835 C C . LEU A 1 102 ? -3.519 6.126 -9.143 1.00 95.69 102 LEU A C 1
ATOM 837 O O . LEU A 1 102 ? -4.732 6.286 -9.055 1.00 95.69 102 LEU A O 1
ATOM 841 N N . ALA A 1 103 ? -2.719 6.254 -8.077 1.00 94.31 103 ALA A N 1
ATOM 842 C CA . ALA A 1 103 ? -3.216 6.619 -6.748 1.00 94.31 103 ALA A CA 1
ATOM 843 C C . ALA A 1 103 ? -3.868 8.017 -6.695 1.00 94.31 103 ALA A C 1
ATOM 845 O O . ALA A 1 103 ? -4.560 8.329 -5.726 1.00 94.31 103 ALA A O 1
ATOM 846 N N . PHE A 1 104 ? -3.641 8.855 -7.711 1.00 94.94 104 PHE A N 1
ATOM 847 C CA . PHE A 1 104 ? -4.224 10.192 -7.840 1.00 94.94 104 PHE A CA 1
ATOM 848 C C . PHE A 1 104 ? -5.362 10.263 -8.867 1.00 94.94 104 PHE A C 1
ATOM 850 O O . PHE A 1 104 ? -5.957 11.327 -9.038 1.00 94.94 104 PHE A O 1
ATOM 857 N N . ALA A 1 105 ? -5.673 9.159 -9.551 1.00 95.69 105 ALA A N 1
ATOM 858 C CA . ALA A 1 105 ? -6.827 9.080 -10.436 1.00 95.69 105 ALA A CA 1
ATOM 859 C C . ALA A 1 105 ? -8.130 8.966 -9.629 1.00 95.69 105 ALA A C 1
ATOM 861 O O . ALA A 1 105 ? -8.134 8.580 -8.455 1.00 95.69 105 ALA A O 1
ATOM 862 N N . ARG A 1 106 ? -9.269 9.274 -10.261 1.00 96.69 106 ARG A N 1
ATOM 863 C CA . ARG A 1 106 ? -10.569 8.979 -9.645 1.00 96.69 106 ARG A CA 1
ATOM 864 C C . ARG A 1 106 ? -10.732 7.458 -9.578 1.00 96.69 106 ARG A C 1
ATOM 866 O O . ARG A 1 106 ? -10.437 6.803 -10.574 1.00 96.69 106 ARG A O 1
ATOM 873 N N . PRO A 1 107 ? -11.265 6.886 -8.482 1.00 94.62 107 PRO A N 1
ATOM 874 C CA . PRO A 1 107 ? -11.396 5.434 -8.340 1.00 94.62 107 PRO A CA 1
ATOM 875 C C . PRO A 1 107 ? -12.126 4.747 -9.500 1.00 94.62 107 PRO A C 1
ATOM 877 O O . PRO A 1 107 ? -11.757 3.642 -9.880 1.00 94.62 107 PRO A O 1
ATOM 880 N N . ALA A 1 108 ? -13.124 5.418 -10.084 1.00 97.31 108 ALA A N 1
ATOM 881 C CA . ALA A 1 108 ? -13.884 4.904 -11.222 1.00 97.31 108 ALA A CA 1
ATOM 882 C C . ALA A 1 108 ? -13.053 4.767 -12.510 1.00 97.31 108 ALA A C 1
ATOM 884 O O . ALA A 1 108 ? -13.355 3.902 -13.319 1.00 97.31 108 ALA A O 1
ATOM 885 N N . ASP A 1 109 ? -12.005 5.580 -12.681 1.00 97.56 109 ASP A N 1
ATOM 886 C CA . ASP A 1 109 ? -11.156 5.574 -13.880 1.00 97.56 109 ASP A CA 1
ATOM 887 C C . ASP A 1 109 ? -9.947 4.632 -13.729 1.00 97.56 109 ASP A C 1
ATOM 889 O O . ASP A 1 109 ? -9.226 4.378 -14.693 1.00 97.56 109 ASP A O 1
ATOM 893 N N . VAL A 1 110 ? -9.674 4.142 -12.511 1.00 96.44 110 VAL A N 1
ATOM 894 C CA . VAL A 1 110 ? -8.482 3.329 -12.219 1.00 96.44 110 VAL A CA 1
ATOM 895 C C . VAL A 1 110 ? -8.405 2.060 -13.075 1.00 96.44 110 VAL A C 1
ATOM 897 O O . VAL A 1 110 ? -7.305 1.807 -13.559 1.00 96.44 110 VAL A O 1
ATOM 900 N N . PRO A 1 111 ? -9.482 1.275 -13.295 1.00 97.31 111 PRO A N 1
ATOM 901 C CA . PRO A 1 111 ? -9.402 0.072 -14.127 1.00 97.31 111 PRO A CA 1
ATOM 902 C C . PRO A 1 111 ? -8.922 0.374 -15.554 1.00 97.31 111 PRO A C 1
ATOM 904 O O . PRO A 1 111 ? -7.917 -0.179 -15.992 1.00 97.31 111 PRO A O 1
ATOM 907 N N . ASP A 1 112 ? -9.556 1.338 -16.225 1.00 97.25 112 ASP A N 1
ATOM 908 C CA . ASP A 1 112 ? -9.226 1.693 -17.610 1.00 97.25 112 ASP A CA 1
ATOM 909 C C . ASP A 1 112 ? -7.811 2.279 -17.730 1.00 97.25 112 ASP A C 1
ATOM 911 O O . ASP A 1 112 ? -7.058 1.958 -18.652 1.00 97.25 112 ASP A O 1
ATOM 915 N N . LEU A 1 113 ? -7.420 3.145 -16.788 1.00 96.75 113 LEU A N 1
ATOM 916 C CA . LEU A 1 113 ? -6.073 3.715 -16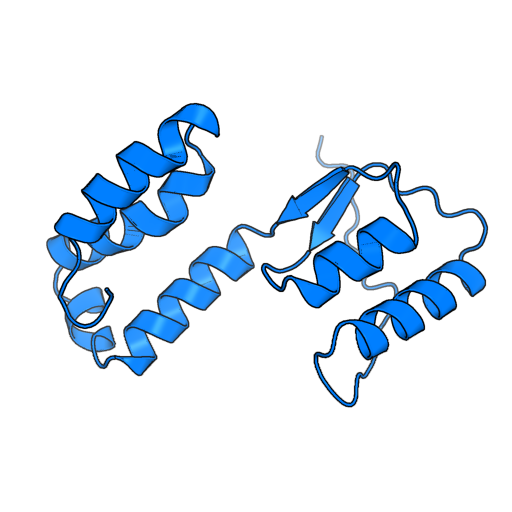.757 1.00 96.75 113 LEU A CA 1
ATOM 917 C C . LEU A 1 113 ? -5.017 2.657 -16.430 1.00 96.75 113 LEU A C 1
ATOM 919 O O . LEU A 1 113 ? -3.901 2.733 -16.947 1.00 96.75 113 LEU A O 1
ATOM 923 N N . PHE A 1 114 ? -5.344 1.684 -15.58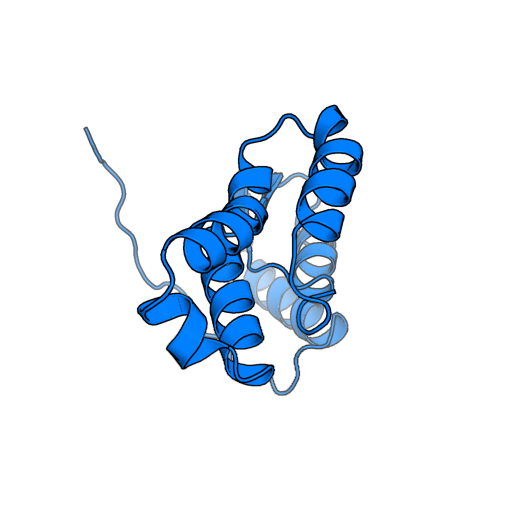0 1.00 95.94 114 PHE A N 1
ATOM 924 C CA . PHE A 1 114 ? -4.453 0.576 -15.267 1.00 95.94 114 PHE A CA 1
ATOM 925 C C . PHE A 1 114 ? -4.191 -0.273 -16.506 1.00 95.94 114 PHE A C 1
ATOM 927 O O . PHE A 1 114 ? -3.027 -0.532 -16.799 1.00 95.94 114 PHE A O 1
ATOM 934 N N . ASP A 1 115 ? -5.228 -0.625 -17.267 1.00 95.44 115 ASP A N 1
ATOM 935 C CA . ASP A 1 115 ? -5.078 -1.404 -18.498 1.00 95.44 115 ASP A CA 1
ATOM 936 C C . ASP A 1 115 ? -4.183 -0.680 -19.512 1.00 95.44 115 ASP A C 1
ATOM 938 O O . ASP A 1 115 ? -3.256 -1.275 -20.065 1.00 95.44 115 ASP A O 1
ATOM 942 N N . GLN A 1 116 ? -4.374 0.632 -19.686 1.00 94.75 116 GLN A N 1
ATOM 943 C CA . GLN A 1 116 ? -3.511 1.456 -20.540 1.00 94.75 116 GLN A CA 1
ATOM 944 C C . GLN A 1 116 ? -2.057 1.466 -20.055 1.00 94.75 116 GLN A C 1
ATOM 946 O O . GLN A 1 116 ? -1.132 1.285 -20.844 1.00 94.75 116 GLN A O 1
ATOM 951 N N . VAL A 1 117 ? -1.835 1.662 -18.751 1.00 94.62 117 VAL A N 1
ATOM 952 C CA . VAL A 1 117 ? -0.484 1.638 -18.175 1.00 94.62 117 VAL A CA 1
ATOM 953 C C . VAL A 1 117 ? 0.148 0.259 -18.358 1.00 94.62 117 VAL A C 1
ATOM 955 O O . VAL A 1 117 ? 1.293 0.183 -18.793 1.00 94.62 117 VAL A O 1
ATOM 958 N N . ALA A 1 118 ? -0.580 -0.824 -18.087 1.00 93.62 118 ALA A N 1
ATOM 959 C CA . ALA A 1 118 ? -0.090 -2.195 -18.186 1.00 93.62 118 ALA A CA 1
ATOM 960 C C . ALA A 1 118 ? 0.314 -2.579 -19.619 1.00 93.62 118 ALA A C 1
ATOM 962 O O . ALA A 1 118 ? 1.328 -3.258 -19.814 1.00 93.62 118 ALA A O 1
ATOM 963 N N . MET A 1 119 ? -0.422 -2.105 -20.630 1.00 92.75 119 MET A N 1
ATOM 964 C CA . MET A 1 119 ? -0.065 -2.291 -22.042 1.00 92.75 119 MET A CA 1
ATOM 965 C C . MET A 1 119 ? 1.262 -1.613 -22.412 1.00 92.75 119 MET A C 1
ATOM 967 O O . MET A 1 119 ? 2.017 -2.156 -23.220 1.00 92.75 119 MET A O 1
ATOM 971 N N . ASP A 1 120 ? 1.594 -0.492 -21.775 1.00 90.62 120 ASP A N 1
ATOM 972 C CA . ASP A 1 120 ? 2.827 0.260 -22.035 1.00 90.62 120 ASP A CA 1
ATOM 973 C C . ASP A 1 120 ? 4.040 -0.262 -21.238 1.00 90.62 120 ASP A C 1
ATOM 975 O O . ASP A 1 120 ? 5.187 0.118 -21.516 1.00 90.62 120 ASP A O 1
ATOM 979 N N . LEU A 1 121 ? 3.816 -1.137 -20.248 1.00 92.75 121 LEU A N 1
ATOM 980 C CA . LEU A 1 121 ? 4.882 -1.712 -19.430 1.00 92.75 121 LEU A CA 1
ATOM 981 C C . LEU A 1 121 ? 5.666 -2.802 -20.180 1.00 92.75 121 LEU A C 1
ATOM 983 O O . LEU A 1 121 ? 5.082 -3.586 -20.942 1.00 92.75 121 LEU A O 1
ATOM 987 N N . PRO A 1 122 ? 6.983 -2.922 -19.913 1.00 89.00 122 PRO A N 1
ATOM 988 C CA . PRO A 1 122 ? 7.772 -4.069 -20.343 1.00 89.00 122 PRO A CA 1
ATOM 989 C C . PRO A 1 122 ? 7.133 -5.381 -19.890 1.00 89.00 122 PRO A C 1
ATOM 991 O O . PRO A 1 122 ? 6.670 -5.475 -18.758 1.00 89.00 122 PRO A O 1
ATOM 994 N N . LEU A 1 123 ? 7.215 -6.428 -20.717 1.00 87.56 123 LEU A N 1
ATOM 995 C CA . LEU A 1 123 ? 6.683 -7.763 -20.391 1.00 87.56 123 LEU A CA 1
ATOM 996 C C . LEU A 1 123 ? 7.173 -8.306 -19.043 1.00 87.56 123 LEU A C 1
ATOM 998 O O . LEU A 1 123 ? 6.455 -9.039 -18.382 1.00 87.56 123 LEU A O 1
ATOM 1002 N N . ARG A 1 124 ? 8.384 -7.929 -18.620 1.00 85.69 124 ARG A N 1
ATOM 1003 C CA . ARG A 1 124 ? 8.956 -8.337 -17.329 1.00 85.69 124 ARG A CA 1
ATOM 1004 C C . ARG A 1 124 ? 8.257 -7.720 -16.109 1.00 85.69 124 ARG A C 1
ATOM 1006 O O . ARG A 1 124 ? 8.559 -8.142 -15.005 1.00 85.69 124 ARG A O 1
ATOM 1013 N N . LEU A 1 125 ? 7.407 -6.710 -16.298 1.00 84.56 125 LEU A N 1
ATOM 1014 C CA . LEU A 1 125 ? 6.651 -6.008 -15.250 1.00 84.56 125 LEU A CA 1
ATOM 1015 C C . LEU A 1 125 ? 5.137 -6.241 -15.341 1.00 84.56 125 LEU A C 1
ATOM 1017 O O . LEU A 1 125 ? 4.394 -5.602 -14.596 1.00 84.56 125 LEU A O 1
ATOM 1021 N N . ARG A 1 126 ? 4.690 -7.083 -16.276 1.00 78.62 126 ARG A N 1
ATOM 1022 C CA . ARG A 1 126 ? 3.284 -7.469 -16.411 1.00 78.62 126 ARG A CA 1
ATOM 1023 C C . ARG A 1 126 ? 2.973 -8.684 -15.551 1.00 78.62 126 ARG A C 1
ATOM 1025 O O . ARG A 1 126 ? 3.869 -9.549 -15.422 1.00 78.62 126 ARG A O 1
#

Sequence (126 aa):
MKTGHLLPSLFVLLLNKTEAAYLRMWEQIRLLCPLAQPQQMLLHFEKGAITSFEHVWPNTVVKCCFFHLTQNIWRHVQSVGLQSAYTHDEELAMRIRRIPALAFARPADVPDLFDQVAMDLPLRLR

Radius of gyration: 18.15 Å; chains: 1; bounding box: 36×40×48 Å

Secondary structure (DSSP, 8-state):
--------------S---HHHHHHHHHHHHHHSTT---SEEEE-S-HHHHHHHHHH-TTSEEEE-HHHHHHHHHHHHHHTT-HHHHHH-HHHHHHHHHHHHGGGS-GGGHHHHHHHHHHHS-GGG-

pLDDT: mean 93.0, std 8.45, range [38.78, 97.69]

InterPro domains:
  IPR018289 MULE transposase domain [PF10551] (3-72)

Organism: NCBI:txid111878